Protein AF-A0A7Z9W7R3-F1 (afdb_monomer)

Nearest PDB structures (foldseek):
  3qfo-assembly1_B  TM=7.440E-01  e=3.006E-06  Streptococcus pneumoniae R6
  3rqz-assembly1_A  TM=7.596E-01  e=6.969E-06  Sphaerobacter thermophilus DSM 20745
  3rqz-assembly3_C  TM=7.367E-01  e=5.380E-06  Sphaerobacter thermophilus DSM 20745
  1g5b-assembly2_B  TM=7.002E-01  e=1.723E-05  Lambdavirus lambda
  5lhe-assembly1_A  TM=3.863E-01  e=4.254E+00  Thermococcus kodakarensis KOD1

Secondary structure (DSSP, 8-state):
------------SS---PEEEE---TT-HHHHHHHHHHHHT-S---EEEE-S--SSSSS-HHHHHHHHTT--S-EEE--HHHHHHHTTGGGSSS--BTTB-TT-HHHHHHHHHHHHHHHHHHHHHHHHHHHHEES-EEEEETTEEEEE-SS--

Mean predicted aligned error: 6.05 Å

Radius of gyration: 17.4 Å; Cα contacts (8 Å, |Δi|>4): 216; chains: 1; bounding box: 39×38×50 Å

Sequence (153 aa):
MLYSTKSLGRFRGMASKTFAIVSDVHGNLEALQTALSVISAREDIDEVLYLGDYFSLGPAPKEVLDILTPMNDIVFVRGNHERYIIEKLWTQENPTLEGMSPDDPIVKGIVEHQKWAAEQIGETGVDFINNRTHISHREVFDSTLIEFTHAWY

pLDDT: mean 90.53, std 15.91, range [36.66, 98.81]

Solvent-accessible surface area (backbone atoms only — not comparable to full-atom values): 9060 Å² total; per-residue (Å²): 140,86,87,81,86,75,81,91,80,76,95,69,80,90,80,84,86,36,74,44,79,46,60,65,44,23,7,38,51,69,60,49,55,50,51,51,52,60,55,70,74,49,89,72,64,75,44,43,37,36,38,17,25,52,34,40,95,35,91,29,22,40,62,39,48,67,62,54,68,80,54,79,88,55,48,36,25,43,18,69,60,52,48,40,48,76,68,41,44,69,75,48,96,72,51,65,57,97,87,44,55,53,84,37,70,65,50,47,50,49,38,53,42,40,50,53,31,44,63,59,32,38,69,66,40,53,50,42,53,69,74,60,38,32,74,57,49,78,49,77,55,96,91,44,79,47,75,50,58,52,67,93,127

Structure (mmCIF, N/CA/C/O backbone):
data_AF-A0A7Z9W7R3-F1
#
_entry.id   AF-A0A7Z9W7R3-F1
#
loop_
_atom_site.group_PDB
_atom_site.id
_atom_site.type_symbol
_atom_site.label_atom_id
_atom_site.label_alt_id
_atom_site.label_comp_id
_atom_site.label_asym_id
_atom_site.label_entity_id
_atom_site.label_seq_id
_atom_site.pdbx_PDB_ins_code
_atom_site.Cartn_x
_atom_site.Cartn_y
_atom_site.Cartn_z
_atom_site.occupancy
_atom_site.B_iso_or_equiv
_atom_site.auth_seq_id
_atom_site.auth_comp_id
_atom_site.auth_asym_id
_atom_site.auth_atom_id
_atom_site.pdbx_PDB_model_num
ATOM 1 N N . MET A 1 1 ? -14.144 20.872 1.946 1.00 42.72 1 MET A N 1
ATOM 2 C CA . MET A 1 1 ? -14.977 20.970 3.166 1.00 42.72 1 MET A CA 1
ATOM 3 C C . MET A 1 1 ? -15.457 19.547 3.416 1.00 42.72 1 MET A C 1
ATOM 5 O O . MET A 1 1 ? -16.249 19.068 2.629 1.00 42.72 1 MET A O 1
ATOM 9 N N . LEU A 1 2 ? -14.814 18.743 4.258 1.00 39.09 2 LEU A N 1
ATOM 10 C CA . LEU A 1 2 ? -15.019 18.690 5.705 1.00 39.09 2 LEU A CA 1
ATOM 11 C C . LEU A 1 2 ? -13.933 17.778 6.316 1.00 39.09 2 LEU A C 1
ATOM 13 O O . LEU A 1 2 ? -13.949 16.582 6.068 1.00 39.09 2 LEU A O 1
ATOM 17 N N . TYR A 1 3 ? -13.048 18.321 7.149 1.00 36.66 3 TYR A N 1
ATOM 18 C CA . TYR A 1 3 ? -12.414 17.564 8.232 1.00 36.66 3 TYR A CA 1
ATOM 19 C C . TYR A 1 3 ? -12.577 18.429 9.479 1.00 36.66 3 TYR A C 1
ATOM 21 O O . TYR A 1 3 ? -11.848 19.395 9.692 1.00 36.66 3 TYR A O 1
ATOM 29 N N . SER A 1 4 ? -13.652 18.171 10.224 1.00 37.41 4 SER A N 1
ATOM 30 C CA . SER A 1 4 ? -13.900 18.793 11.521 1.00 37.41 4 SER A CA 1
ATOM 31 C C . SER A 1 4 ? -13.322 17.864 12.576 1.00 37.41 4 SER A C 1
ATOM 33 O O . SER A 1 4 ? -13.848 16.779 12.810 1.00 37.41 4 SER A O 1
ATOM 35 N N . THR A 1 5 ? -12.225 18.292 13.191 1.00 45.66 5 THR A N 1
ATOM 36 C CA . THR A 1 5 ? -11.646 17.655 14.369 1.00 45.66 5 THR A CA 1
ATOM 37 C C . THR A 1 5 ? -12.611 17.839 15.539 1.00 45.66 5 THR A C 1
ATOM 39 O O . THR A 1 5 ? -12.743 18.927 16.103 1.00 45.66 5 THR A O 1
ATOM 42 N N . LYS A 1 6 ? -13.347 16.782 15.898 1.00 41.41 6 LYS A N 1
ATOM 43 C CA . LYS A 1 6 ? -14.108 16.763 17.149 1.00 41.41 6 LYS A CA 1
ATOM 44 C C . LYS A 1 6 ? -13.207 16.265 18.275 1.00 41.41 6 LYS A C 1
ATOM 46 O O . LYS A 1 6 ? -12.687 15.159 18.240 1.00 41.41 6 LYS A O 1
ATOM 51 N N . SER A 1 7 ? -13.051 17.142 19.262 1.00 39.78 7 SER A N 1
ATOM 52 C CA . SER A 1 7 ? -12.478 16.912 20.588 1.00 39.78 7 SER A CA 1
ATOM 53 C C . SER A 1 7 ? -12.877 15.544 21.164 1.00 39.78 7 SER A C 1
ATOM 55 O O . SER A 1 7 ? -14.065 15.256 21.328 1.00 39.78 7 SER A O 1
ATOM 57 N N . LEU A 1 8 ? -11.872 14.729 21.513 1.00 43.75 8 LEU A N 1
ATOM 58 C CA . LEU A 1 8 ? -12.057 13.513 22.301 1.00 43.75 8 LEU A CA 1
ATOM 59 C C . LEU A 1 8 ? -12.474 13.892 23.723 1.00 43.75 8 LEU A C 1
ATOM 61 O O . LEU A 1 8 ? -11.679 14.387 24.521 1.00 43.75 8 LEU A O 1
ATOM 65 N N . GLY A 1 9 ? -13.733 13.625 24.041 1.00 42.44 9 GLY A N 1
ATOM 66 C CA . GLY A 1 9 ? -14.250 13.699 25.394 1.00 42.44 9 GLY A CA 1
ATOM 67 C C . GLY A 1 9 ? -15.326 12.652 25.618 1.00 42.44 9 GLY A C 1
ATOM 68 O O . GLY A 1 9 ? -16.498 12.935 25.394 1.00 42.44 9 GLY A O 1
ATOM 69 N N . ARG A 1 10 ? -14.938 11.468 26.114 1.00 46.06 10 ARG A N 1
ATOM 70 C CA . ARG A 1 10 ? -15.675 10.725 27.155 1.00 46.06 10 ARG A CA 1
ATOM 71 C C . ARG A 1 10 ? -14.940 9.448 27.568 1.00 46.06 10 ARG A C 1
ATOM 73 O O . ARG A 1 10 ? -14.759 8.541 26.769 1.00 46.06 10 ARG A O 1
ATOM 80 N N . PHE A 1 11 ? -14.612 9.366 28.858 1.00 48.69 11 PHE A N 1
ATOM 81 C CA . PHE A 1 11 ? -14.308 8.113 29.548 1.00 48.69 11 PHE A CA 1
ATOM 82 C C . PHE A 1 11 ? -15.485 7.141 29.377 1.00 48.69 11 PHE A C 1
ATOM 84 O O . PHE A 1 11 ? -16.593 7.417 29.846 1.00 48.69 11 PHE A O 1
ATOM 91 N N . ARG A 1 12 ? -15.241 6.004 28.721 1.00 53.38 12 ARG A N 1
ATOM 92 C CA . ARG A 1 12 ? -16.149 4.854 28.677 1.00 53.38 12 ARG A CA 1
ATOM 93 C C . ARG A 1 12 ? -15.481 3.714 29.448 1.00 53.38 12 ARG A C 1
ATOM 95 O O . ARG A 1 12 ? -14.320 3.408 29.207 1.00 53.38 12 ARG A O 1
ATOM 102 N N . GLY A 1 13 ? -16.196 3.161 30.427 1.00 47.38 13 GLY A N 1
ATOM 103 C CA . GLY A 1 13 ? -15.744 2.019 31.225 1.00 47.38 13 GLY A CA 1
ATOM 104 C C . GLY A 1 13 ? -15.389 0.816 30.346 1.00 47.38 13 GLY A C 1
ATOM 105 O O . GLY A 1 13 ? -15.945 0.658 29.263 1.00 47.38 13 GLY A O 1
ATOM 106 N N . MET A 1 14 ? -14.434 0.024 30.830 1.00 55.09 14 MET A N 1
ATOM 107 C CA . MET A 1 14 ? -13.700 -1.034 30.132 1.00 55.09 14 MET A CA 1
ATOM 108 C C . MET A 1 14 ? -14.490 -1.867 29.110 1.00 55.09 14 MET A C 1
ATOM 110 O O . MET A 1 14 ? -15.515 -2.447 29.459 1.00 55.09 14 MET A O 1
ATOM 114 N N . ALA A 1 15 ? -13.981 -2.137 27.912 1.00 70.88 15 ALA A N 1
ATOM 115 C CA . ALA A 1 15 ? -13.144 -1.376 26.977 1.00 70.88 15 ALA A CA 1
ATOM 116 C C . ALA A 1 15 ? -13.098 -2.289 25.742 1.00 70.88 15 ALA A C 1
ATOM 118 O O . ALA A 1 15 ? -12.621 -3.415 25.819 1.00 70.88 15 ALA A O 1
ATOM 119 N N . SER A 1 16 ? -13.676 -1.872 24.628 1.00 84.75 16 SER A N 1
ATOM 120 C CA . SER A 1 16 ? -13.469 -2.530 23.340 1.00 84.75 16 SER A CA 1
ATOM 121 C C . SER A 1 16 ? -12.793 -1.507 22.458 1.00 84.75 16 SER A C 1
ATOM 123 O O . SER A 1 16 ? -13.224 -0.355 22.469 1.00 84.75 16 SER A O 1
ATOM 125 N N . LYS A 1 17 ? -11.766 -1.921 21.722 1.00 90.75 17 LYS A N 1
ATOM 126 C CA . LYS A 1 17 ? -11.166 -1.089 20.689 1.00 90.75 17 LYS A CA 1
ATOM 127 C C . LYS A 1 17 ? -11.591 -1.611 19.324 1.00 90.75 17 LYS A C 1
ATOM 129 O O . LYS A 1 17 ? -11.401 -2.791 19.029 1.00 90.75 17 LYS A O 1
ATOM 134 N N . THR A 1 18 ? -12.187 -0.750 18.514 1.00 95.31 18 THR A N 1
ATOM 135 C CA . THR A 1 18 ? -12.595 -1.069 17.148 1.00 95.31 18 THR A CA 1
ATOM 136 C C . T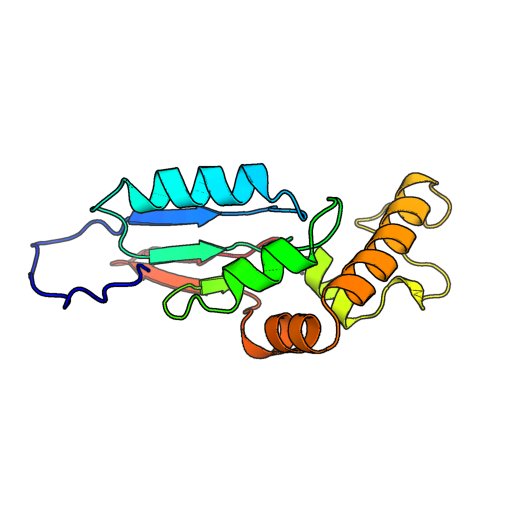HR A 1 18 ? -11.597 -0.469 16.175 1.00 95.31 18 THR A C 1
ATOM 138 O O . THR A 1 18 ? -11.425 0.749 16.109 1.00 95.31 18 THR A O 1
ATOM 141 N N . PHE A 1 19 ? -10.995 -1.332 15.366 1.00 96.19 19 PHE A N 1
ATOM 142 C CA . PHE A 1 19 ? -10.122 -0.937 14.271 1.00 96.19 19 PHE A CA 1
ATOM 143 C C . PHE A 1 19 ? -10.886 -0.995 12.949 1.00 96.19 19 PHE A C 1
ATOM 145 O O . PHE A 1 19 ? -11.578 -1.979 12.671 1.00 96.19 19 PHE A O 1
ATOM 152 N N . ALA A 1 20 ? -10.734 0.024 12.111 1.00 97.81 20 ALA A N 1
ATOM 153 C CA . ALA A 1 20 ? -11.066 -0.078 10.698 1.00 97.81 20 ALA A CA 1
ATOM 154 C C . ALA A 1 20 ? -9.793 -0.357 9.910 1.00 97.81 20 ALA A C 1
ATOM 156 O O . ALA A 1 20 ? -8.828 0.394 9.995 1.00 97.81 20 ALA A O 1
ATOM 157 N N . ILE A 1 21 ? -9.796 -1.445 9.151 1.00 97.88 21 ILE A N 1
ATOM 158 C CA . ILE A 1 21 ? -8.627 -1.915 8.419 1.00 97.88 21 ILE A CA 1
ATOM 159 C C . ILE A 1 21 ? -8.956 -1.868 6.932 1.00 97.88 21 ILE A C 1
ATOM 161 O O . ILE A 1 21 ? -9.916 -2.499 6.489 1.00 97.88 21 ILE A O 1
ATOM 165 N N . VAL A 1 22 ? -8.163 -1.116 6.178 1.00 98.12 22 VAL A N 1
ATOM 166 C CA 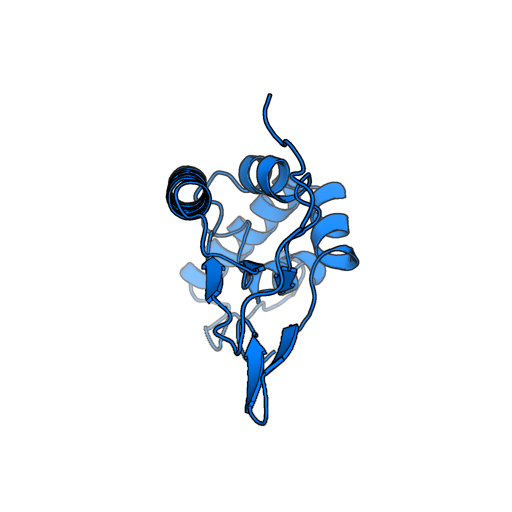. VAL A 1 22 ? -8.207 -1.044 4.716 1.00 98.12 22 VAL A CA 1
ATOM 167 C C . VAL A 1 22 ? -6.904 -1.636 4.191 1.00 98.12 22 VAL A C 1
ATOM 169 O O . VAL A 1 22 ? -5.838 -1.266 4.661 1.00 98.12 22 VAL A O 1
ATOM 172 N N . SER A 1 23 ? -6.961 -2.562 3.243 1.00 97.12 23 SER A N 1
ATOM 173 C CA . SER A 1 23 ? -5.776 -3.219 2.676 1.00 97.12 23 SER A CA 1
ATOM 174 C C . SER A 1 23 ? -5.942 -3.369 1.170 1.00 97.12 23 SER A C 1
ATOM 176 O O . SER A 1 23 ? -7.082 -3.364 0.695 1.00 97.12 23 SER A O 1
ATOM 178 N N . ASP A 1 24 ? -4.826 -3.489 0.449 1.00 97.75 24 ASP A N 1
ATOM 179 C CA . ASP A 1 24 ? -4.792 -3.871 -0.969 1.00 97.75 24 ASP A CA 1
ATOM 180 C C . ASP A 1 24 ? -5.647 -2.940 -1.845 1.00 97.75 24 ASP A C 1
ATOM 182 O O . ASP A 1 24 ? -6.442 -3.366 -2.689 1.00 97.75 24 ASP A O 1
ATOM 186 N N . VAL A 1 25 ? -5.508 -1.628 -1.614 1.00 98.44 25 VAL A N 1
ATOM 187 C CA . VAL A 1 25 ? -6.238 -0.595 -2.367 1.00 98.44 25 VAL A CA 1
ATOM 188 C C . VAL A 1 25 ? -5.893 -0.673 -3.851 1.00 98.44 25 VAL A C 1
ATOM 190 O O . VAL A 1 25 ? -6.770 -0.470 -4.688 1.00 98.44 25 VAL A O 1
ATOM 193 N N . HIS A 1 26 ? -4.633 -0.955 -4.179 1.00 98.44 26 HIS A N 1
ATOM 194 C CA . HIS A 1 26 ? -4.147 -1.186 -5.533 1.00 98.44 26 HIS A CA 1
ATOM 195 C C . HIS A 1 26 ? -4.640 -0.163 -6.563 1.00 98.44 26 HIS A C 1
ATOM 197 O O . HIS A 1 26 ? -5.201 -0.524 -7.592 1.00 98.44 26 HIS A O 1
ATOM 203 N N . GLY A 1 27 ? -4.522 1.136 -6.281 1.00 98.31 27 GLY A N 1
ATOM 204 C CA . GLY A 1 27 ? -4.940 2.187 -7.212 1.00 98.31 27 GLY A CA 1
ATOM 205 C C . GLY A 1 27 ? -6.440 2.173 -7.550 1.00 98.31 27 GLY A C 1
ATOM 206 O O . GLY A 1 27 ? -6.848 2.805 -8.525 1.00 98.31 27 GLY A O 1
ATOM 207 N N . ASN A 1 28 ? -7.272 1.445 -6.796 1.00 98.56 28 ASN A N 1
ATOM 208 C CA . ASN A 1 28 ? -8.710 1.348 -7.014 1.00 98.56 28 ASN A CA 1
ATOM 209 C C . ASN A 1 28 ? -9.438 2.476 -6.273 1.00 98.56 28 ASN A C 1
ATOM 211 O O . ASN A 1 28 ? -9.897 2.329 -5.137 1.00 98.56 28 ASN A O 1
ATOM 215 N N . LEU A 1 29 ? -9.535 3.624 -6.944 1.00 98.44 29 LEU A N 1
ATOM 216 C CA . LEU A 1 29 ? -10.124 4.841 -6.391 1.00 98.44 29 LEU A CA 1
ATOM 217 C C . LEU A 1 29 ? -11.574 4.652 -5.916 1.00 98.44 29 LEU A C 1
ATOM 219 O O . LEU A 1 29 ? -11.922 5.093 -4.823 1.00 98.44 29 LEU A O 1
ATOM 223 N N . GLU A 1 30 ? -12.407 3.974 -6.706 1.00 98.38 30 GLU A N 1
ATOM 224 C CA . GLU A 1 30 ? -13.826 3.757 -6.387 1.00 98.38 30 GLU A CA 1
ATOM 225 C C . GLU A 1 30 ? -13.996 2.879 -5.138 1.00 98.38 30 GLU A C 1
ATOM 227 O O . GLU A 1 30 ? -14.813 3.171 -4.256 1.00 98.38 30 GLU A O 1
ATOM 232 N N . ALA A 1 31 ? -13.183 1.822 -5.018 1.00 98.19 31 ALA A N 1
ATOM 233 C CA . ALA A 1 31 ? -13.177 0.976 -3.829 1.00 98.19 31 ALA A CA 1
ATOM 234 C C . ALA A 1 31 ? -12.714 1.755 -2.589 1.00 98.19 31 ALA A C 1
ATOM 236 O O . ALA A 1 31 ? -13.359 1.667 -1.542 1.00 98.19 31 ALA A O 1
ATOM 237 N N . LEU A 1 32 ? -11.661 2.573 -2.714 1.00 98.50 32 LEU A N 1
ATOM 238 C CA . LEU A 1 32 ? -11.172 3.422 -1.626 1.00 98.50 32 LEU A CA 1
ATOM 239 C C . LEU A 1 32 ? -12.241 4.416 -1.150 1.00 98.50 32 LEU A C 1
ATOM 241 O O . LEU A 1 32 ? -12.498 4.524 0.048 1.00 98.50 32 LEU A O 1
ATOM 245 N N . GLN A 1 33 ? -12.904 5.117 -2.070 1.00 98.38 33 GLN A N 1
ATOM 246 C CA . GLN A 1 33 ? -13.969 6.070 -1.737 1.00 98.38 33 GLN A CA 1
ATOM 247 C C . GLN A 1 33 ? -15.164 5.390 -1.057 1.00 98.38 33 GLN A C 1
ATOM 249 O O . GLN A 1 33 ? -15.743 5.929 -0.105 1.00 98.38 33 GLN A O 1
ATOM 254 N N . THR A 1 34 ? -15.508 4.181 -1.502 1.00 98.38 34 THR A N 1
ATOM 255 C CA . THR A 1 34 ? -16.562 3.373 -0.880 1.00 98.38 34 THR A CA 1
ATOM 256 C C . THR A 1 34 ? -16.169 2.958 0.539 1.00 98.38 34 THR A C 1
ATOM 258 O O . THR A 1 34 ? -16.958 3.142 1.468 1.00 98.38 34 THR A O 1
ATOM 261 N N . ALA A 1 35 ? -14.941 2.470 0.741 1.00 97.94 35 ALA A N 1
ATOM 262 C CA . ALA A 1 35 ? -14.428 2.103 2.061 1.00 97.94 35 ALA A CA 1
ATOM 263 C C . ALA A 1 35 ? -14.416 3.303 3.022 1.00 97.94 35 ALA A C 1
ATOM 265 O O . ALA A 1 35 ? -14.905 3.201 4.147 1.00 97.94 35 ALA A O 1
ATOM 266 N N . LEU A 1 36 ? -13.951 4.467 2.559 1.00 97.12 36 LEU A N 1
ATOM 267 C CA . LEU A 1 36 ? -13.978 5.714 3.326 1.00 97.12 36 LEU A CA 1
ATOM 268 C C . LEU A 1 36 ? -15.398 6.120 3.724 1.00 97.12 36 LEU A C 1
ATOM 270 O O . LEU A 1 36 ? -15.619 6.548 4.855 1.00 97.12 36 LEU A O 1
ATOM 274 N N . SER A 1 37 ? -16.369 5.944 2.827 1.00 97.69 37 SER A N 1
ATOM 275 C CA . SER A 1 37 ? -17.776 6.226 3.122 1.00 97.69 37 SER A CA 1
ATOM 276 C C . SER A 1 37 ? -18.304 5.314 4.232 1.00 97.69 37 SER A C 1
ATOM 278 O O . SER A 1 37 ? -18.907 5.806 5.186 1.00 97.69 37 SER A O 1
ATOM 280 N N . VAL A 1 38 ? -18.009 4.010 4.166 1.00 98.00 38 VAL A N 1
ATOM 281 C CA . VAL A 1 38 ? -18.376 3.032 5.208 1.00 98.00 38 VAL A CA 1
ATOM 282 C C . VAL A 1 38 ? -17.737 3.379 6.554 1.00 98.00 38 VAL A C 1
ATOM 284 O O . VAL A 1 38 ? -18.421 3.349 7.575 1.00 98.00 38 VAL A O 1
ATOM 287 N N . ILE A 1 39 ? -16.452 3.743 6.561 1.00 97.06 39 ILE A N 1
ATOM 288 C CA . ILE A 1 39 ? -15.722 4.158 7.768 1.00 97.06 39 ILE A CA 1
ATOM 289 C C . ILE A 1 39 ? -16.347 5.428 8.356 1.00 97.06 39 ILE A C 1
ATOM 291 O O . ILE A 1 39 ? -16.662 5.469 9.539 1.00 97.06 39 ILE A O 1
ATOM 295 N N . SER A 1 40 ? -16.602 6.443 7.527 1.00 95.62 40 SER A N 1
ATOM 296 C CA . SER A 1 40 ? -17.156 7.729 7.974 1.00 95.62 40 SER A CA 1
ATOM 297 C C . SER A 1 40 ? -18.583 7.643 8.527 1.00 95.62 40 SER A C 1
ATOM 299 O O . SER A 1 40 ? -19.001 8.510 9.291 1.00 95.62 40 SER A O 1
ATOM 301 N N . ALA A 1 41 ? -19.332 6.601 8.154 1.00 97.69 41 ALA A N 1
ATOM 302 C CA . ALA A 1 41 ? -20.686 6.356 8.638 1.00 97.69 41 ALA A CA 1
ATOM 303 C C . ALA A 1 41 ? -20.723 5.716 10.040 1.00 97.69 41 ALA A C 1
ATOM 305 O O . ALA A 1 41 ? -21.807 5.531 10.598 1.00 97.69 41 ALA A O 1
ATOM 306 N N . ARG A 1 42 ? -19.564 5.357 10.606 1.00 96.62 42 ARG A N 1
ATOM 307 C CA . ARG A 1 42 ? -19.436 4.732 11.924 1.00 96.62 42 ARG A CA 1
ATOM 308 C C . ARG A 1 42 ? -18.876 5.712 12.948 1.00 96.62 42 ARG A C 1
ATOM 310 O O . ARG A 1 42 ? -17.907 6.415 12.692 1.00 96.62 42 ARG A O 1
ATOM 317 N N . GLU A 1 43 ? -19.471 5.712 14.136 1.00 94.75 43 GLU A N 1
ATOM 318 C CA . GLU A 1 43 ? -19.028 6.532 15.277 1.00 94.75 43 GLU A CA 1
ATOM 319 C C . GLU A 1 43 ? -18.218 5.730 16.309 1.00 94.75 43 GLU A C 1
ATOM 321 O O . GLU A 1 43 ? -17.744 6.289 17.294 1.00 94.75 43 GLU A O 1
ATOM 326 N N . ASP A 1 44 ? -18.094 4.416 16.118 1.00 95.25 44 ASP A N 1
ATOM 327 C CA . ASP A 1 44 ? -17.494 3.476 17.066 1.00 95.25 44 ASP A CA 1
ATOM 328 C C . ASP A 1 44 ? -16.101 2.991 16.649 1.00 95.25 44 ASP A C 1
ATOM 330 O O . ASP A 1 44 ? -15.626 2.010 17.211 1.00 95.25 44 ASP A O 1
ATOM 334 N N . ILE A 1 45 ? -15.478 3.639 15.659 1.00 95.94 45 ILE A N 1
ATOM 335 C CA . ILE A 1 45 ? -14.110 3.353 15.210 1.00 95.94 45 ILE A CA 1
ATOM 336 C C . ILE A 1 45 ? -13.140 4.189 16.040 1.00 95.94 45 ILE A C 1
ATOM 338 O O . ILE A 1 45 ? -13.202 5.417 16.021 1.00 95.94 45 ILE A O 1
ATOM 342 N N . ASP A 1 46 ? -12.225 3.514 16.730 1.00 94.44 46 ASP A N 1
ATOM 343 C CA . ASP A 1 46 ? -11.205 4.159 17.556 1.00 94.44 46 ASP A CA 1
ATOM 344 C C . ASP A 1 46 ? -9.929 4.459 16.759 1.00 94.44 46 ASP A C 1
ATOM 346 O O . ASP A 1 46 ? -9.228 5.423 17.056 1.00 94.44 46 ASP A O 1
ATOM 350 N N . GLU A 1 47 ? -9.616 3.638 15.751 1.00 95.44 47 GLU A N 1
ATOM 351 C CA . GLU A 1 47 ? -8.406 3.774 14.939 1.00 95.44 47 GLU A CA 1
ATOM 352 C C . GLU A 1 47 ? -8.599 3.192 13.537 1.00 95.44 47 GLU A C 1
ATOM 354 O O . GLU A 1 47 ? -9.278 2.179 13.347 1.00 95.44 47 GLU A O 1
ATOM 359 N N . VAL A 1 48 ? -7.987 3.833 12.543 1.00 97.31 48 VAL A N 1
ATOM 360 C CA . VAL A 1 48 ? -8.021 3.400 11.146 1.00 97.31 48 VAL A CA 1
ATOM 361 C C . VAL A 1 48 ? -6.604 3.065 10.695 1.00 97.31 48 VAL A C 1
ATOM 363 O O . VAL A 1 48 ? -5.683 3.868 10.868 1.00 97.31 48 VAL A O 1
ATOM 366 N N . LEU A 1 49 ? -6.452 1.895 10.081 1.00 97.62 49 LEU A N 1
ATOM 367 C CA . LEU A 1 49 ? -5.201 1.402 9.530 1.00 97.62 49 LEU A CA 1
ATOM 368 C C . LEU A 1 49 ? -5.337 1.129 8.040 1.00 97.62 49 LEU A C 1
ATOM 370 O O . LEU A 1 49 ? -6.319 0.542 7.586 1.00 97.62 49 LEU A O 1
ATOM 374 N N . TYR A 1 50 ? -4.294 1.487 7.310 1.00 98.00 50 TYR A N 1
ATOM 375 C CA . TYR A 1 50 ? -4.067 1.093 5.932 1.00 98.00 50 TYR A CA 1
ATOM 376 C C . TYR A 1 50 ? -2.925 0.073 5.912 1.00 98.00 50 TYR A C 1
ATOM 378 O O . TYR A 1 50 ? -1.834 0.381 6.384 1.00 98.00 50 TYR A O 1
ATOM 386 N N . LEU A 1 51 ? -3.168 -1.147 5.432 1.00 97.44 51 LEU A N 1
ATOM 387 C CA . LEU A 1 51 ? -2.240 -2.283 5.527 1.00 97.44 51 LEU A CA 1
ATOM 388 C C . LEU A 1 51 ? -1.428 -2.543 4.261 1.00 97.44 51 LEU A C 1
ATOM 390 O O . LEU A 1 51 ? -1.117 -3.687 3.958 1.00 97.44 51 LEU A O 1
ATOM 394 N N . GLY A 1 52 ? -1.026 -1.487 3.565 1.00 97.31 52 GLY A N 1
ATOM 395 C CA . GLY A 1 52 ? -0.152 -1.591 2.400 1.00 97.31 52 GLY A CA 1
ATOM 396 C C . GLY A 1 52 ? -0.884 -1.788 1.080 1.00 97.31 52 GLY A C 1
ATOM 397 O O . GLY A 1 52 ? -2.115 -1.874 1.024 1.00 97.31 52 GLY A O 1
ATOM 398 N N . ASP A 1 53 ? -0.077 -1.829 0.025 1.00 98.00 53 ASP A N 1
ATOM 399 C CA . ASP A 1 53 ? -0.461 -2.065 -1.360 1.00 98.00 53 ASP A CA 1
ATOM 400 C C . ASP A 1 53 ? -1.455 -1.024 -1.874 1.00 98.00 53 ASP A C 1
ATOM 402 O O . ASP A 1 53 ? -2.601 -1.290 -2.238 1.00 98.00 53 ASP A O 1
ATOM 406 N N . TYR A 1 54 ? -0.999 0.227 -1.885 1.00 98.19 54 TYR A N 1
ATOM 407 C CA . TYR A 1 54 ? -1.852 1.386 -2.124 1.00 98.19 54 TYR A CA 1
ATOM 408 C C . TYR A 1 54 ? -1.993 1.741 -3.593 1.00 98.19 54 TYR A C 1
ATOM 410 O O . TYR A 1 54 ? -3.084 2.077 -4.052 1.00 98.19 54 TYR A O 1
ATOM 418 N N . PHE A 1 55 ? -0.876 1.734 -4.319 1.00 98.50 55 PHE A N 1
ATOM 419 C CA . PHE A 1 55 ? -0.756 2.495 -5.565 1.00 98.50 55 PHE A CA 1
ATOM 420 C C . PHE A 1 55 ? -0.801 1.616 -6.815 1.00 98.50 55 PHE A C 1
ATOM 422 O O . PHE A 1 55 ? -1.378 1.996 -7.830 1.00 98.50 55 PHE A O 1
ATOM 429 N N . SER A 1 56 ? -0.184 0.443 -6.759 1.00 97.06 56 SER A N 1
ATOM 430 C CA . SER A 1 56 ? 0.107 -0.364 -7.948 1.00 97.06 56 SER A CA 1
ATOM 431 C C . SER A 1 56 ? -1.022 -1.328 -8.300 1.00 97.06 56 SER A C 1
ATOM 433 O O . SER A 1 56 ? -1.906 -1.555 -7.493 1.00 97.06 56 SER A O 1
ATOM 435 N N . LEU A 1 57 ? -0.968 -1.934 -9.489 1.00 97.12 57 LEU A N 1
ATOM 436 C CA . LEU A 1 57 ? -1.961 -2.864 -10.062 1.00 97.12 57 LEU A CA 1
ATOM 437 C C . LEU A 1 57 ? -3.314 -2.263 -10.476 1.00 97.12 57 LEU A C 1
ATOM 439 O O . LEU A 1 57 ? -4.049 -2.921 -11.213 1.00 97.12 57 LEU A O 1
ATOM 443 N N . GLY A 1 58 ? -3.626 -1.028 -10.087 1.00 97.38 58 GLY A N 1
ATOM 444 C CA . GLY A 1 58 ? -4.798 -0.310 -10.586 1.00 97.38 58 GLY A CA 1
ATOM 445 C C . GLY A 1 58 ? -4.490 1.071 -11.156 1.00 97.38 58 GLY A C 1
ATOM 446 O O . GLY A 1 58 ? -3.356 1.549 -11.116 1.00 97.38 58 GLY A O 1
ATOM 447 N N . PRO A 1 59 ? -5.516 1.717 -11.732 1.00 98.12 59 PRO A N 1
ATOM 448 C CA . PRO A 1 59 ? -5.329 2.802 -12.688 1.00 98.12 59 PRO A CA 1
ATOM 449 C C . PRO A 1 59 ? -5.197 4.197 -12.067 1.00 98.12 59 PRO A C 1
ATOM 451 O O . PRO A 1 59 ? -4.922 5.135 -12.809 1.00 98.12 59 PRO A O 1
ATOM 454 N N . ALA A 1 60 ? -5.419 4.368 -10.758 1.00 98.69 60 ALA A N 1
ATOM 455 C CA . ALA A 1 60 ? -5.487 5.690 -10.121 1.00 98.69 60 ALA A CA 1
ATOM 456 C C . ALA A 1 60 ? -4.494 5.883 -8.946 1.00 98.69 60 ALA A C 1
ATOM 458 O O . ALA A 1 60 ? -4.893 6.314 -7.860 1.00 98.69 60 ALA A O 1
ATOM 459 N N . PRO A 1 61 ? -3.194 5.557 -9.108 1.00 98.69 61 PRO A N 1
ATOM 460 C CA . PRO A 1 61 ? -2.196 5.692 -8.041 1.00 98.69 61 PRO A CA 1
ATOM 461 C C . PRO A 1 61 ? -2.073 7.126 -7.507 1.00 98.69 61 PRO A C 1
ATOM 463 O O . PRO A 1 61 ? -1.940 7.331 -6.300 1.00 98.69 61 PRO A O 1
ATOM 466 N N . LYS A 1 62 ? -2.129 8.126 -8.395 1.00 98.75 62 LYS A N 1
ATOM 467 C CA . LYS A 1 62 ? -1.992 9.538 -8.026 1.00 98.75 62 LYS A CA 1
ATOM 468 C C . LYS A 1 62 ? -3.189 10.015 -7.208 1.00 98.75 62 LYS A C 1
ATOM 470 O O . LYS A 1 62 ? -3.013 10.667 -6.187 1.00 98.75 62 LYS A O 1
ATOM 475 N N . GLU A 1 63 ? -4.400 9.677 -7.627 1.00 98.81 63 GLU A N 1
ATOM 476 C CA . GLU A 1 63 ? -5.629 10.050 -6.931 1.00 98.81 63 GLU A CA 1
ATOM 477 C C . GLU A 1 63 ? -5.720 9.368 -5.563 1.00 98.81 63 GLU A C 1
ATOM 479 O O . GLU A 1 63 ? -6.154 9.989 -4.593 1.00 98.81 63 GLU A O 1
ATOM 484 N N . VAL A 1 64 ? -5.259 8.115 -5.460 1.00 98.75 64 VAL A N 1
ATOM 485 C CA . VAL A 1 64 ? -5.106 7.438 -4.167 1.00 98.75 64 VAL A CA 1
ATOM 486 C C . VAL A 1 64 ? -4.123 8.205 -3.280 1.00 98.75 64 VAL A C 1
ATOM 488 O O . VAL A 1 64 ? -4.467 8.521 -2.142 1.00 98.75 64 VAL A O 1
ATOM 491 N N . LEU A 1 65 ? -2.944 8.589 -3.783 1.00 98.69 65 LEU A N 1
ATOM 492 C CA . LEU A 1 65 ? -1.995 9.406 -3.017 1.00 98.69 65 LEU A CA 1
ATOM 493 C C . LEU A 1 65 ? -2.610 10.738 -2.557 1.00 98.69 65 LEU A C 1
ATOM 495 O O . LEU A 1 65 ? -2.457 11.105 -1.389 1.00 98.69 65 LEU A O 1
ATOM 499 N N . ASP A 1 66 ? -3.310 11.440 -3.451 1.00 98.62 66 ASP A N 1
ATOM 500 C CA . ASP A 1 66 ? -3.950 12.733 -3.177 1.00 98.62 66 ASP A CA 1
ATOM 501 C C . ASP A 1 66 ? -4.994 12.615 -2.044 1.00 98.62 66 ASP A C 1
ATOM 503 O O . ASP A 1 66 ? -5.161 13.544 -1.250 1.00 98.62 66 ASP A O 1
ATOM 507 N N . ILE A 1 67 ? -5.659 11.458 -1.922 1.00 98.38 67 ILE A N 1
ATOM 508 C CA . ILE A 1 67 ? -6.593 11.150 -0.831 1.00 98.38 67 ILE A CA 1
ATOM 509 C C . ILE A 1 67 ? -5.862 10.823 0.475 1.00 98.38 67 ILE A C 1
ATOM 511 O O . ILE A 1 67 ? -6.235 11.354 1.521 1.00 98.38 67 ILE A O 1
ATOM 515 N N . LEU A 1 68 ? -4.849 9.952 0.446 1.00 97.88 68 LEU A N 1
ATOM 516 C CA . LEU A 1 68 ? -4.200 9.449 1.666 1.00 97.88 68 LEU A CA 1
ATOM 517 C C . LEU A 1 68 ? -3.283 10.492 2.325 1.00 97.88 68 LEU A C 1
ATOM 519 O O . LEU A 1 68 ? -3.237 10.596 3.550 1.00 97.88 68 LEU A O 1
ATOM 523 N N . THR A 1 69 ? -2.584 11.303 1.528 1.00 97.12 69 THR A N 1
ATOM 524 C CA . THR A 1 69 ? -1.602 12.302 1.993 1.00 97.12 69 THR A CA 1
ATOM 525 C C . THR A 1 69 ? -2.121 13.263 3.079 1.00 97.12 69 THR A C 1
ATOM 527 O O . THR A 1 69 ? -1.424 13.436 4.087 1.00 97.12 69 THR A O 1
ATOM 530 N N . PRO A 1 70 ? -3.303 13.902 2.939 1.00 96.94 70 PRO A N 1
ATOM 531 C CA . PRO A 1 70 ? -3.812 14.843 3.941 1.00 96.94 70 PRO A CA 1
ATOM 532 C C . PRO A 1 70 ? -4.325 14.186 5.234 1.00 96.94 70 PRO A C 1
ATOM 534 O O . PRO A 1 70 ? -4.670 14.905 6.174 1.00 96.94 70 PRO A O 1
ATOM 537 N N . MET A 1 71 ? -4.411 12.854 5.310 1.00 94.25 71 MET A N 1
ATOM 538 C CA . MET A 1 71 ? -4.912 12.164 6.498 1.00 94.25 71 MET A CA 1
ATOM 539 C C . MET A 1 71 ? -3.810 12.072 7.562 1.00 94.25 71 MET A C 1
ATOM 541 O O . MET A 1 71 ? -2.808 11.397 7.344 1.00 94.25 71 MET A O 1
ATOM 545 N N . ASN A 1 72 ? -3.965 12.745 8.706 1.00 86.50 72 ASN A N 1
ATOM 546 C CA . ASN A 1 72 ? -2.917 12.816 9.741 1.00 86.50 72 ASN A CA 1
ATOM 547 C C . ASN A 1 72 ? -3.110 11.833 10.908 1.00 86.50 72 ASN A C 1
ATOM 549 O O . ASN A 1 72 ? -2.119 11.415 11.497 1.00 86.50 72 ASN A O 1
ATOM 553 N N . ASP A 1 73 ? -4.346 11.419 11.195 1.00 89.12 73 ASP A N 1
ATOM 554 C CA . ASP A 1 73 ? -4.690 10.537 12.325 1.00 89.12 73 ASP A CA 1
ATOM 555 C C . ASP A 1 73 ? -4.922 9.083 11.867 1.00 89.12 73 ASP A C 1
ATOM 557 O O . ASP A 1 73 ? -5.863 8.417 12.294 1.00 89.12 73 ASP A O 1
ATOM 561 N N . ILE A 1 74 ? -4.097 8.616 10.927 1.00 95.88 74 ILE A N 1
ATOM 562 C CA . ILE A 1 74 ? -4.202 7.301 10.285 1.00 95.88 74 ILE A CA 1
ATOM 563 C C . ILE A 1 74 ? -2.859 6.586 10.380 1.00 95.88 74 ILE A C 1
ATOM 565 O O . ILE A 1 74 ? -1.812 7.191 10.131 1.00 95.88 74 ILE A O 1
ATOM 569 N N . VAL A 1 75 ? -2.896 5.288 10.675 1.00 97.56 75 VAL A N 1
ATOM 570 C CA . VAL A 1 75 ? -1.712 4.429 10.612 1.00 97.56 75 VAL A CA 1
ATOM 571 C C . VAL A 1 75 ? -1.583 3.844 9.213 1.00 97.56 75 VAL A C 1
ATOM 573 O O . VAL A 1 75 ? -2.501 3.193 8.717 1.00 97.56 75 VAL A O 1
ATOM 576 N N . PHE A 1 76 ? -0.422 4.028 8.592 1.00 98.19 76 PHE A N 1
ATOM 577 C CA . PHE A 1 76 ? -0.089 3.393 7.321 1.00 98.19 76 PHE A CA 1
ATOM 578 C C . PHE A 1 76 ? 0.999 2.345 7.540 1.00 98.19 76 PHE A C 1
ATOM 580 O O . PHE A 1 76 ? 2.075 2.647 8.055 1.00 98.19 76 PHE A O 1
ATOM 587 N N . VAL A 1 77 ? 0.734 1.112 7.129 1.00 97.94 77 VAL A N 1
ATOM 588 C CA . VAL A 1 77 ? 1.686 -0.000 7.126 1.00 97.94 77 VAL A CA 1
ATOM 589 C C . VAL A 1 77 ? 2.150 -0.251 5.696 1.00 97.94 77 VAL A C 1
ATOM 591 O O . VAL A 1 77 ? 1.393 -0.106 4.748 1.00 97.94 77 VAL A O 1
ATOM 594 N N . ARG A 1 78 ? 3.419 -0.570 5.500 1.00 96.25 78 ARG A N 1
ATOM 595 C CA . ARG A 1 78 ? 4.003 -0.743 4.174 1.00 96.25 78 ARG A CA 1
ATOM 596 C C . ARG A 1 78 ? 3.678 -2.126 3.608 1.00 96.25 78 ARG A C 1
ATOM 598 O O . ARG A 1 78 ? 3.919 -3.121 4.288 1.00 96.25 78 ARG A O 1
ATOM 605 N N . GLY A 1 79 ? 3.198 -2.176 2.366 1.00 96.62 79 GLY A N 1
ATOM 606 C CA . GLY A 1 79 ? 3.049 -3.411 1.599 1.00 96.62 79 GLY A CA 1
ATOM 607 C C . GLY A 1 79 ? 4.292 -3.758 0.781 1.00 96.62 79 GLY A C 1
ATOM 608 O O . GLY A 1 79 ? 5.256 -2.983 0.693 1.00 96.62 79 GLY A O 1
ATOM 609 N N . ASN A 1 80 ? 4.290 -4.935 0.159 1.00 95.88 80 ASN A N 1
ATOM 610 C CA . ASN A 1 80 ? 5.367 -5.324 -0.751 1.00 95.88 80 ASN A CA 1
ATOM 611 C C . ASN A 1 80 ? 5.341 -4.471 -2.030 1.00 95.88 80 ASN A C 1
ATOM 613 O O . ASN A 1 80 ? 6.410 -4.173 -2.567 1.00 95.88 80 ASN A O 1
ATOM 617 N N . HIS A 1 81 ? 4.185 -3.980 -2.487 1.00 96.44 81 HIS A N 1
ATOM 618 C CA . HIS A 1 81 ? 4.151 -3.102 -3.655 1.00 96.44 81 HIS A CA 1
ATOM 619 C C . HIS A 1 81 ? 4.811 -1.741 -3.393 1.00 96.44 81 HIS A C 1
ATOM 621 O O . HIS A 1 81 ? 5.497 -1.227 -4.279 1.00 96.44 81 HIS A O 1
ATOM 627 N N . GLU A 1 82 ? 4.725 -1.205 -2.173 1.00 97.44 82 GLU A N 1
ATOM 628 C CA . GLU A 1 82 ? 5.499 -0.023 -1.778 1.00 97.44 82 GLU A CA 1
ATOM 629 C C . GLU A 1 82 ? 7.005 -0.312 -1.697 1.00 97.44 82 GLU A C 1
ATOM 631 O O . GLU A 1 82 ? 7.813 0.526 -2.109 1.00 97.44 82 GLU A O 1
ATOM 636 N N . ARG A 1 83 ? 7.403 -1.501 -1.214 1.00 95.50 83 ARG A N 1
ATOM 637 C CA . ARG A 1 83 ? 8.808 -1.950 -1.253 1.00 95.50 83 ARG A CA 1
ATOM 638 C C . ARG A 1 83 ? 9.348 -1.917 -2.678 1.00 95.50 83 ARG A C 1
ATOM 640 O O . ARG A 1 83 ? 10.403 -1.335 -2.914 1.00 95.50 83 ARG A O 1
ATOM 647 N N . TYR A 1 84 ? 8.617 -2.510 -3.620 1.00 96.25 84 TYR A N 1
ATOM 648 C CA . TYR A 1 84 ? 9.034 -2.600 -5.018 1.00 96.25 84 TYR A CA 1
ATOM 649 C C . TYR A 1 84 ? 9.214 -1.220 -5.666 1.00 96.25 84 TYR A C 1
ATOM 651 O O . TYR A 1 84 ? 10.103 -1.052 -6.503 1.00 96.25 84 TYR A O 1
ATOM 659 N N . ILE A 1 85 ? 8.420 -0.224 -5.252 1.00 97.62 85 ILE A N 1
ATOM 660 C CA . ILE A 1 85 ? 8.589 1.175 -5.667 1.00 97.62 85 ILE A CA 1
ATOM 661 C C . ILE A 1 85 ? 9.885 1.768 -5.098 1.00 97.62 85 ILE A C 1
ATOM 663 O O . ILE A 1 85 ? 10.672 2.335 -5.858 1.00 97.62 85 ILE A O 1
ATOM 667 N N . ILE A 1 86 ? 10.138 1.622 -3.790 1.00 96.81 86 ILE A N 1
ATOM 668 C CA . ILE A 1 86 ? 11.357 2.145 -3.142 1.00 96.81 86 ILE A CA 1
ATOM 669 C C . ILE A 1 86 ? 12.616 1.525 -3.757 1.00 96.81 86 ILE A C 1
ATOM 671 O O . ILE A 1 86 ? 13.578 2.230 -4.068 1.00 96.81 86 ILE A O 1
ATOM 675 N N . GLU A 1 87 ? 12.604 0.208 -3.944 1.00 95.81 87 GLU A N 1
ATOM 676 C CA . GLU A 1 87 ? 13.725 -0.560 -4.490 1.00 95.81 87 GLU A CA 1
ATOM 677 C C . GLU A 1 87 ? 13.879 -0.399 -6.003 1.00 95.81 87 GLU A C 1
ATOM 679 O O . GLU A 1 87 ? 14.871 -0.859 -6.569 1.00 95.81 87 GLU A O 1
ATOM 684 N N . LYS A 1 88 ? 12.916 0.258 -6.664 1.00 97.38 88 LYS A N 1
ATOM 685 C CA . LYS A 1 88 ? 12.869 0.422 -8.118 1.00 97.38 88 LYS A CA 1
ATOM 686 C C . LYS A 1 88 ? 13.029 -0.924 -8.815 1.00 97.38 88 LYS A C 1
ATOM 688 O O . LYS A 1 88 ? 13.948 -1.110 -9.617 1.00 97.38 88 LYS A O 1
ATOM 693 N N . LEU A 1 89 ? 12.128 -1.857 -8.501 1.00 95.94 89 LEU A N 1
ATOM 694 C CA . LEU A 1 89 ? 12.151 -3.250 -8.968 1.00 95.94 89 LEU A CA 1
ATOM 695 C C . LEU A 1 89 ? 12.430 -3.374 -10.478 1.00 95.94 89 LEU A C 1
ATOM 697 O O . LEU A 1 89 ? 13.174 -4.249 -10.905 1.00 95.94 89 LEU A O 1
ATOM 701 N N . TRP A 1 90 ? 11.904 -2.449 -11.283 1.00 96.75 90 TRP A N 1
ATOM 702 C CA . TRP A 1 90 ? 12.102 -2.381 -12.737 1.00 96.75 90 TRP A CA 1
ATOM 703 C C . TRP A 1 90 ? 13.539 -2.105 -13.205 1.00 96.75 90 TRP A C 1
ATOM 705 O O . TRP A 1 90 ? 13.799 -2.124 -14.405 1.00 96.75 90 TRP A O 1
ATOM 715 N N . THR A 1 91 ? 14.467 -1.801 -12.299 1.00 97.12 91 THR A N 1
ATOM 716 C CA . THR A 1 91 ? 15.896 -1.637 -12.608 1.00 97.12 91 THR A CA 1
ATOM 717 C C . THR A 1 91 ? 16.719 -2.891 -12.321 1.00 97.12 91 THR A C 1
ATOM 719 O O . THR A 1 91 ? 17.907 -2.922 -12.638 1.00 97.12 91 THR A O 1
ATOM 722 N N . GLN A 1 92 ? 16.110 -3.920 -11.729 1.00 94.69 92 GLN A N 1
ATOM 723 C CA . GLN A 1 92 ? 16.782 -5.181 -11.439 1.00 94.69 92 GLN A CA 1
ATOM 724 C C . GLN A 1 92 ? 16.922 -6.020 -12.717 1.00 94.69 92 GLN A C 1
ATOM 726 O O . GLN A 1 92 ? 16.048 -5.996 -13.579 1.00 94.69 92 GLN A O 1
ATOM 731 N N . GLU A 1 93 ? 18.018 -6.774 -12.838 1.00 90.44 93 GLU A N 1
ATOM 732 C CA . GLU A 1 93 ? 18.301 -7.593 -14.029 1.00 90.44 93 GLU A CA 1
ATOM 733 C C . GLU A 1 93 ? 17.308 -8.755 -14.187 1.00 90.44 93 GLU A C 1
ATOM 735 O O . GLU A 1 93 ? 16.869 -9.043 -15.295 1.00 90.44 93 GLU A O 1
ATOM 740 N N . ASN A 1 94 ? 16.923 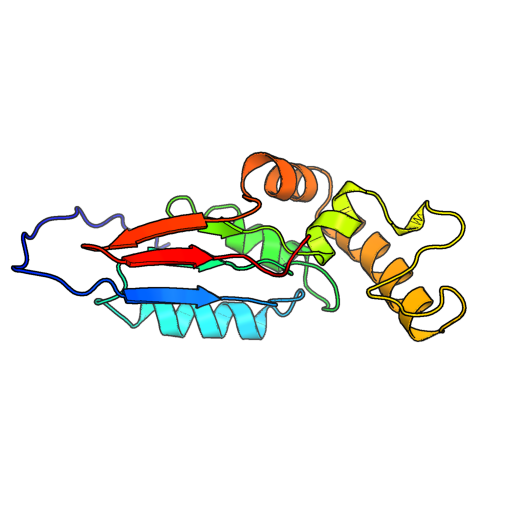-9.391 -13.075 1.00 89.94 94 ASN A N 1
ATOM 741 C CA . ASN A 1 94 ? 15.973 -10.506 -13.036 1.00 89.94 94 ASN A CA 1
ATOM 742 C C . ASN A 1 94 ? 14.982 -10.310 -11.875 1.00 89.94 94 ASN A C 1
ATOM 744 O O . ASN A 1 94 ? 15.127 -10.960 -10.835 1.00 89.94 94 ASN A O 1
ATOM 748 N N . PRO A 1 95 ? 14.013 -9.386 -12.004 1.00 91.12 95 PRO A N 1
ATOM 749 C CA . PRO A 1 95 ? 13.061 -9.112 -10.937 1.00 91.12 95 PRO A CA 1
ATOM 750 C C . PRO A 1 95 ? 12.166 -10.334 -10.718 1.00 91.12 95 PRO A C 1
ATOM 752 O O . PRO A 1 95 ? 11.486 -10.796 -11.633 1.00 91.12 95 PRO A O 1
ATOM 755 N N . THR A 1 96 ? 12.159 -10.847 -9.491 1.00 85.81 96 THR A N 1
ATOM 756 C CA . THR A 1 96 ? 11.238 -11.907 -9.067 1.00 85.81 96 THR A CA 1
ATOM 757 C C . THR A 1 96 ? 10.180 -11.317 -8.151 1.00 85.81 96 THR A C 1
ATOM 759 O O . THR A 1 96 ? 10.444 -10.376 -7.402 1.00 85.81 96 THR A O 1
ATOM 762 N N . LEU A 1 97 ? 8.973 -11.864 -8.227 1.00 88.31 97 LEU A N 1
ATOM 763 C CA . LEU A 1 97 ? 7.836 -11.441 -7.418 1.00 88.31 97 LEU A CA 1
ATOM 764 C C . LEU A 1 97 ? 7.259 -12.670 -6.735 1.00 88.31 97 LEU A C 1
ATOM 766 O O . LEU A 1 97 ? 6.781 -13.564 -7.421 1.00 88.31 97 LEU A O 1
ATOM 770 N N . GLU A 1 98 ? 7.344 -12.739 -5.406 1.00 84.44 98 GLU A N 1
ATOM 771 C CA . GLU A 1 98 ? 6.702 -13.791 -4.597 1.00 84.44 98 GLU A CA 1
ATOM 772 C C . GLU A 1 98 ? 6.965 -15.229 -5.106 1.00 84.44 98 GLU A C 1
ATOM 774 O O . GLU A 1 98 ? 6.082 -16.083 -5.150 1.00 84.44 98 GLU A O 1
ATOM 779 N N . GLY A 1 99 ? 8.200 -15.503 -5.544 1.00 85.19 99 GLY A N 1
ATOM 780 C CA . GLY A 1 99 ? 8.606 -16.814 -6.068 1.00 85.19 99 GLY A CA 1
ATOM 781 C C . GLY A 1 99 ? 8.200 -17.101 -7.521 1.00 85.19 99 GLY A C 1
ATOM 782 O O . GLY A 1 99 ? 8.497 -18.184 -8.028 1.00 85.19 99 GLY A O 1
ATOM 783 N N . MET A 1 100 ? 7.564 -16.154 -8.213 1.00 89.25 100 MET A N 1
ATOM 784 C CA . MET A 1 100 ? 7.271 -16.249 -9.643 1.00 89.25 100 MET A CA 1
ATOM 785 C C . MET A 1 100 ? 8.530 -16.042 -10.493 1.00 89.25 100 MET A C 1
ATOM 787 O O . MET A 1 100 ? 9.426 -15.264 -10.152 1.00 89.25 100 MET A O 1
ATOM 791 N N . SER A 1 101 ? 8.575 -16.735 -11.633 1.00 92.31 101 SER A N 1
ATOM 792 C CA . SER A 1 101 ? 9.678 -16.637 -12.592 1.00 92.31 101 SER A CA 1
ATOM 793 C C . SER A 1 101 ? 9.761 -15.232 -13.202 1.00 92.31 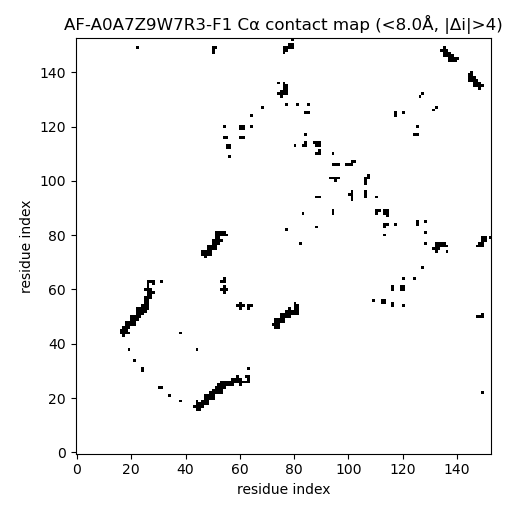101 SER A C 1
ATOM 795 O O . SER A 1 101 ? 8.727 -14.706 -13.614 1.00 92.31 101 SER A O 1
ATOM 797 N N . PRO A 1 102 ? 10.965 -14.650 -13.366 1.00 91.94 102 PRO A N 1
ATOM 798 C CA . PRO A 1 102 ? 11.131 -13.371 -14.063 1.00 91.94 102 PRO A CA 1
ATOM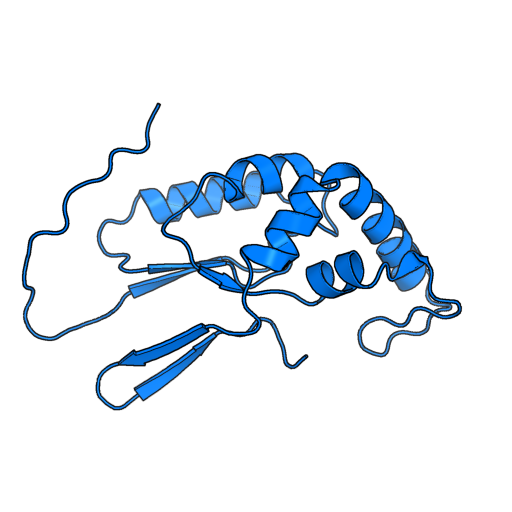 799 C C . PRO A 1 102 ? 10.713 -13.454 -15.542 1.00 91.94 102 PRO A C 1
ATOM 801 O O . PRO A 1 102 ? 10.400 -12.443 -16.170 1.00 91.94 102 PRO A O 1
ATOM 804 N N . ASP A 1 103 ? 10.679 -14.663 -16.110 1.00 93.62 103 ASP A N 1
ATOM 805 C CA . ASP A 1 103 ? 10.249 -14.884 -17.487 1.00 93.62 103 ASP A CA 1
ATOM 806 C C . ASP A 1 103 ? 8.729 -14.886 -17.664 1.00 93.62 103 ASP A C 1
ATOM 808 O O . ASP A 1 103 ? 8.263 -14.744 -18.803 1.00 93.62 103 ASP A O 1
ATOM 812 N N . ASP A 1 104 ? 7.973 -15.012 -16.569 1.00 95.69 104 ASP A N 1
ATOM 813 C CA . ASP A 1 104 ? 6.515 -15.031 -16.586 1.00 95.69 104 ASP A CA 1
ATOM 814 C C . ASP A 1 104 ? 5.974 -13.697 -17.145 1.00 95.69 104 ASP A C 1
ATOM 816 O O . ASP A 1 104 ? 6.342 -12.620 -16.658 1.00 95.69 104 ASP A O 1
ATOM 820 N N . PRO A 1 105 ? 5.105 -13.720 -18.175 1.00 95.06 105 PRO A N 1
ATOM 821 C CA . PRO A 1 105 ? 4.524 -12.501 -18.733 1.00 95.06 105 PRO A CA 1
ATOM 822 C C . PRO A 1 105 ? 3.747 -11.672 -17.699 1.00 95.06 105 PRO A C 1
ATOM 824 O O . PRO A 1 105 ? 3.697 -10.449 -17.828 1.00 95.06 105 PRO A O 1
ATOM 827 N N . ILE A 1 106 ? 3.180 -12.300 -16.665 1.00 94.62 106 ILE A N 1
ATOM 828 C CA . ILE A 1 106 ? 2.503 -11.599 -15.569 1.00 94.62 106 ILE A CA 1
ATOM 829 C C . ILE A 1 106 ? 3.519 -10.795 -14.758 1.00 94.62 106 ILE A C 1
ATOM 831 O O . ILE A 1 106 ? 3.285 -9.618 -14.500 1.00 94.62 106 ILE A O 1
ATOM 835 N N . VAL A 1 107 ? 4.667 -11.387 -14.410 1.00 95.31 107 VAL A N 1
ATOM 836 C CA . VAL A 1 107 ? 5.729 -10.686 -13.667 1.00 95.31 107 VAL A CA 1
ATOM 837 C C . VAL A 1 107 ? 6.226 -9.483 -14.458 1.00 95.31 107 VAL A C 1
ATOM 839 O O . VAL A 1 107 ? 6.322 -8.390 -13.905 1.00 95.31 107 VAL A O 1
ATOM 842 N N . LYS A 1 108 ? 6.451 -9.644 -15.765 1.00 95.69 108 LYS A N 1
ATOM 843 C CA . LYS A 1 108 ? 6.843 -8.537 -16.653 1.00 95.69 108 LYS A CA 1
ATOM 844 C C . LYS A 1 108 ? 5.806 -7.412 -16.641 1.00 95.69 108 LYS A C 1
ATOM 846 O O . LYS A 1 108 ? 6.171 -6.258 -16.430 1.00 95.69 108 LYS A O 1
ATOM 851 N N . GLY A 1 109 ? 4.523 -7.754 -16.765 1.00 96.75 109 GLY A N 1
ATOM 852 C CA . GLY A 1 109 ? 3.430 -6.782 -16.695 1.00 96.75 109 GLY A CA 1
ATOM 853 C C . GLY A 1 109 ? 3.346 -6.063 -15.346 1.00 96.75 109 GLY A C 1
ATOM 854 O O . GLY A 1 109 ? 3.162 -4.847 -15.308 1.00 96.75 109 GLY A O 1
ATOM 855 N N . ILE A 1 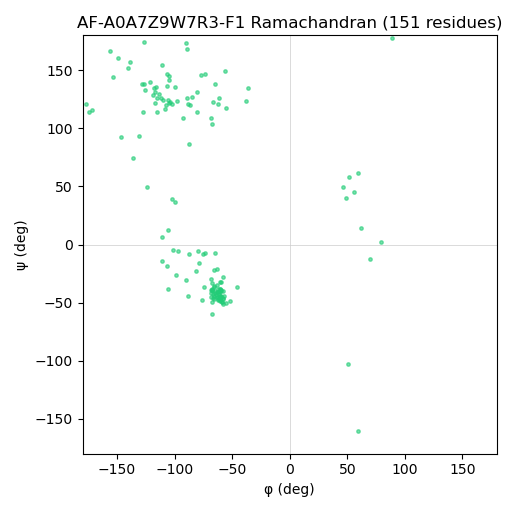110 ? 3.539 -6.777 -14.233 1.00 96.69 110 ILE A N 1
ATOM 856 C CA . ILE A 1 110 ? 3.558 -6.163 -12.900 1.00 96.69 110 ILE A CA 1
ATOM 857 C C . ILE A 1 110 ? 4.755 -5.221 -12.766 1.00 96.69 110 ILE A C 1
ATOM 859 O O . ILE A 1 110 ? 4.583 -4.103 -12.294 1.00 96.69 110 ILE A O 1
ATOM 863 N N . VAL A 1 111 ? 5.952 -5.616 -13.204 1.00 97.69 111 VAL A N 1
ATOM 864 C CA . VAL A 1 111 ? 7.156 -4.769 -13.143 1.00 97.69 111 VAL A CA 1
ATOM 865 C C . VAL A 1 111 ? 6.988 -3.492 -13.976 1.00 97.69 111 VAL A C 1
ATOM 867 O O . VAL A 1 111 ? 7.334 -2.402 -13.514 1.00 97.69 111 VAL A O 1
ATOM 870 N N . GLU A 1 112 ? 6.415 -3.598 -15.176 1.00 97.81 112 GLU A N 1
ATOM 871 C CA . GLU A 1 112 ? 6.091 -2.441 -16.017 1.00 97.81 112 GLU A CA 1
ATOM 872 C C . GLU A 1 112 ? 5.063 -1.522 -15.345 1.00 97.81 112 GLU A C 1
ATOM 874 O O . GLU A 1 112 ? 5.276 -0.309 -15.259 1.00 97.81 112 GLU A O 1
ATOM 879 N N . HIS A 1 113 ? 3.986 -2.091 -14.796 1.00 98.06 113 HIS A N 1
ATOM 880 C CA . HIS A 1 113 ? 2.982 -1.323 -14.062 1.00 98.06 113 HIS A CA 1
ATOM 881 C C . HIS A 1 113 ? 3.567 -0.676 -12.803 1.00 98.06 113 HIS A C 1
ATOM 883 O O . HIS A 1 113 ? 3.178 0.432 -12.439 1.00 98.06 113 HIS A O 1
ATOM 889 N N . GLN A 1 114 ? 4.504 -1.340 -12.127 1.00 97.94 114 GLN A N 1
ATOM 890 C CA . GLN A 1 114 ? 5.165 -0.800 -10.943 1.00 97.94 114 GLN A CA 1
ATOM 891 C C . GLN A 1 114 ? 5.954 0.460 -11.264 1.00 97.94 114 GLN A C 1
ATOM 893 O O . GLN A 1 114 ? 5.831 1.466 -10.566 1.00 97.94 114 GLN A O 1
ATOM 898 N N . LYS A 1 115 ? 6.710 0.427 -12.365 1.00 98.62 115 LYS A N 1
ATOM 899 C CA . LYS A 1 115 ? 7.406 1.608 -12.867 1.00 98.62 115 LYS A CA 1
ATOM 900 C C . LYS A 1 115 ? 6.422 2.735 -13.177 1.00 98.62 115 LYS A C 1
ATOM 902 O O . LYS A 1 115 ? 6.620 3.856 -12.720 1.00 98.62 115 LYS A O 1
ATOM 907 N N . TRP A 1 116 ? 5.355 2.433 -13.916 1.00 98.75 116 TRP A N 1
ATOM 908 C CA . TRP A 1 116 ? 4.348 3.429 -14.276 1.00 98.75 116 TRP A CA 1
ATOM 909 C C . TRP A 1 116 ? 3.674 4.048 -13.040 1.00 98.75 116 TRP A C 1
ATOM 911 O O . TRP A 1 116 ? 3.559 5.268 -12.951 1.00 98.75 116 TRP A O 1
ATOM 921 N N . ALA A 1 117 ? 3.287 3.237 -12.051 1.00 98.69 117 ALA A N 1
ATOM 922 C CA . ALA A 1 117 ? 2.674 3.722 -10.815 1.00 98.69 117 ALA A CA 1
ATOM 923 C C . ALA A 1 117 ? 3.635 4.616 -10.014 1.00 98.69 117 ALA A C 1
ATOM 925 O O . ALA A 1 117 ? 3.226 5.674 -9.533 1.00 98.69 117 ALA A O 1
ATOM 926 N N . ALA A 1 118 ? 4.919 4.245 -9.933 1.00 98.62 118 ALA A N 1
ATOM 927 C CA . ALA A 1 118 ? 5.952 5.071 -9.312 1.00 98.62 118 ALA A CA 1
ATOM 928 C C . ALA A 1 118 ? 6.107 6.438 -10.006 1.00 98.62 118 ALA A C 1
ATOM 930 O O . ALA A 1 118 ? 6.262 7.459 -9.337 1.00 98.62 118 ALA A O 1
ATOM 931 N N . GLU A 1 119 ? 6.020 6.475 -11.339 1.00 98.69 119 GLU A N 1
ATOM 932 C CA . GLU A 1 119 ? 6.043 7.721 -12.116 1.00 98.69 119 GLU A CA 1
ATOM 933 C C . GLU A 1 119 ? 4.808 8.598 -11.847 1.00 98.69 119 GLU A C 1
ATOM 935 O O . GLU A 1 119 ? 4.938 9.820 -11.800 1.00 98.69 119 GLU A O 1
ATOM 940 N N . GLN A 1 120 ? 3.627 8.005 -11.626 1.00 98.75 120 GLN A N 1
ATOM 941 C CA . GLN A 1 120 ? 2.405 8.759 -11.314 1.00 98.75 120 GLN A CA 1
ATOM 942 C C . GLN A 1 120 ? 2.446 9.430 -9.936 1.00 98.75 120 GLN A C 1
ATOM 944 O O . GLN A 1 120 ? 1.998 10.568 -9.795 1.00 98.75 120 GLN A O 1
ATOM 949 N N . ILE A 1 121 ? 2.955 8.730 -8.916 1.00 98.62 121 ILE A N 1
ATOM 950 C CA . ILE A 1 121 ? 3.015 9.261 -7.543 1.00 98.62 121 ILE A CA 1
ATOM 951 C C . ILE A 1 121 ? 4.215 10.196 -7.323 1.00 98.62 121 ILE A C 1
ATOM 953 O O . ILE A 1 121 ? 4.186 11.043 -6.428 1.00 98.62 121 ILE A O 1
ATOM 957 N N . GLY A 1 122 ? 5.262 10.061 -8.143 1.00 98.56 122 GLY A N 1
ATOM 958 C CA . GLY A 1 122 ? 6.440 10.923 -8.134 1.00 98.56 122 GLY A CA 1
ATOM 959 C C . GLY A 1 122 ? 7.191 10.949 -6.798 1.00 98.56 122 GLY A C 1
ATOM 960 O O . GLY A 1 122 ? 7.053 10.065 -5.951 1.00 98.56 122 GLY A O 1
ATOM 961 N N . GLU A 1 123 ? 8.001 11.992 -6.601 1.00 98.31 123 GLU A N 1
ATOM 962 C CA . GLU A 1 123 ? 8.792 12.175 -5.373 1.00 98.31 123 GLU A CA 1
ATOM 963 C C . GLU A 1 123 ? 7.906 12.288 -4.131 1.00 98.31 123 GLU A C 1
ATOM 965 O O . GLU A 1 123 ? 8.213 11.687 -3.108 1.00 98.31 123 GLU A O 1
ATOM 970 N N . THR A 1 124 ? 6.755 12.959 -4.234 1.00 98.19 124 THR A N 1
ATOM 971 C CA . THR A 1 124 ? 5.799 13.075 -3.125 1.00 98.19 124 THR A CA 1
ATOM 972 C C . THR A 1 124 ? 5.283 11.713 -2.665 1.00 98.19 124 THR A C 1
ATOM 974 O O . THR A 1 124 ? 5.169 11.475 -1.464 1.00 98.19 124 THR A O 1
ATOM 977 N N . GLY A 1 125 ? 5.009 10.795 -3.594 1.00 98.31 125 GLY A N 1
ATOM 978 C CA . GLY A 1 125 ? 4.628 9.427 -3.260 1.00 98.31 125 GLY A CA 1
ATOM 979 C C . GLY A 1 125 ? 5.755 8.642 -2.602 1.00 98.31 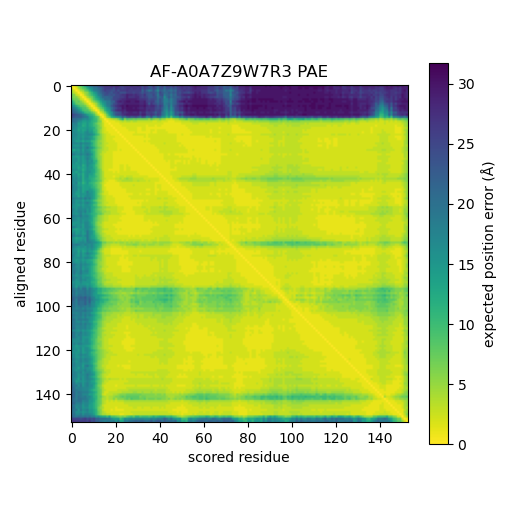125 GLY A C 1
ATOM 980 O O . GLY A 1 125 ? 5.533 7.963 -1.604 1.00 98.31 125 GLY A O 1
ATOM 981 N N . VAL A 1 126 ? 6.981 8.769 -3.110 1.00 98.38 126 VAL A N 1
ATOM 982 C CA . VAL A 1 126 ? 8.157 8.130 -2.500 1.00 98.38 126 VAL A CA 1
ATOM 983 C C . VAL A 1 126 ? 8.407 8.669 -1.086 1.00 98.38 126 VAL A C 1
ATOM 985 O O . VAL A 1 126 ? 8.672 7.890 -0.168 1.00 98.38 126 VAL A O 1
ATOM 988 N N . ASP A 1 127 ? 8.256 9.976 -0.878 1.00 98.44 127 ASP A N 1
ATOM 989 C CA . ASP A 1 127 ? 8.356 10.616 0.434 1.00 98.44 127 ASP A CA 1
ATOM 990 C C . ASP A 1 127 ? 7.244 10.158 1.377 1.00 98.44 127 ASP A C 1
ATOM 992 O O . ASP A 1 127 ? 7.509 9.903 2.555 1.00 98.44 127 ASP A O 1
ATOM 996 N N . PHE A 1 128 ? 6.015 10.008 0.875 1.00 98.44 128 PHE A N 1
ATOM 997 C CA . PHE A 1 128 ? 4.915 9.419 1.632 1.00 98.44 128 PHE A CA 1
ATOM 998 C C . PHE A 1 128 ? 5.279 8.003 2.084 1.00 98.44 128 PHE A C 1
ATOM 1000 O O . PHE A 1 128 ? 5.229 7.710 3.277 1.00 98.44 128 PHE A O 1
ATOM 1007 N N . ILE A 1 129 ? 5.730 7.136 1.174 1.00 98.06 129 ILE A N 1
ATOM 1008 C CA . ILE A 1 129 ? 6.097 5.762 1.527 1.00 98.06 129 ILE A CA 1
ATOM 1009 C C . ILE A 1 129 ? 7.208 5.767 2.585 1.00 98.06 129 ILE A C 1
ATOM 1011 O O . ILE A 1 129 ? 7.078 5.102 3.613 1.00 98.06 129 ILE A O 1
ATOM 1015 N N . ASN A 1 130 ? 8.282 6.529 2.387 1.00 97.69 130 ASN A N 1
ATOM 1016 C CA . ASN A 1 130 ? 9.431 6.515 3.293 1.00 97.69 130 ASN A CA 1
ATOM 1017 C C . ASN A 1 130 ? 9.125 7.079 4.683 1.00 97.69 130 ASN A C 1
ATOM 1019 O O . ASN A 1 130 ? 9.615 6.531 5.669 1.00 97.69 130 ASN A O 1
ATOM 1023 N N . ASN A 1 131 ? 8.325 8.143 4.760 1.00 97.12 131 ASN A N 1
ATOM 1024 C CA . ASN A 1 131 ? 8.173 8.923 5.989 1.00 97.12 131 ASN A CA 1
ATOM 1025 C C . ASN A 1 131 ? 6.831 8.714 6.698 1.00 97.12 131 ASN A C 1
ATOM 1027 O O . ASN A 1 131 ? 6.711 9.063 7.871 1.00 97.12 131 ASN A O 1
ATOM 1031 N N . ARG A 1 132 ? 5.811 8.191 6.005 1.00 97.31 132 ARG A N 1
ATOM 1032 C CA . ARG A 1 132 ? 4.455 8.012 6.550 1.00 97.31 132 ARG A CA 1
ATOM 1033 C C . ARG A 1 132 ? 4.061 6.556 6.760 1.00 97.31 132 ARG A C 1
ATOM 1035 O O . ARG A 1 132 ? 3.073 6.334 7.448 1.00 97.31 132 ARG A O 1
ATOM 1042 N N . THR A 1 133 ? 4.797 5.588 6.206 1.00 97.38 133 THR A N 1
ATOM 1043 C CA . THR A 1 133 ? 4.487 4.158 6.377 1.00 97.38 133 THR A CA 1
ATOM 1044 C C . THR A 1 133 ? 5.436 3.470 7.355 1.00 97.38 133 THR A C 1
ATOM 1046 O O . THR A 1 133 ? 6.631 3.771 7.407 1.00 97.38 133 THR A O 1
ATOM 1049 N N . HIS A 1 134 ? 4.907 2.510 8.108 1.00 94.94 134 HIS A N 1
ATOM 1050 C CA . HIS A 1 134 ? 5.639 1.673 9.056 1.00 94.94 134 HIS A CA 1
ATOM 1051 C C . HIS A 1 134 ? 5.721 0.228 8.557 1.00 94.94 134 HIS A C 1
ATOM 1053 O O . HIS A 1 134 ? 4.858 -0.218 7.813 1.00 94.94 134 HIS A O 1
ATOM 1059 N N . ILE A 1 135 ? 6.734 -0.535 8.974 1.00 94.75 135 ILE A N 1
ATOM 1060 C CA . ILE A 1 135 ? 6.815 -1.970 8.627 1.00 94.75 135 ILE A CA 1
ATOM 1061 C C . ILE A 1 135 ? 5.710 -2.760 9.336 1.00 94.75 135 ILE A C 1
ATOM 1063 O O . ILE A 1 135 ? 5.105 -3.648 8.748 1.00 94.75 135 ILE A O 1
ATOM 1067 N N . SER A 1 136 ? 5.427 -2.418 10.592 1.00 95.75 136 SER A N 1
ATOM 1068 C CA . SER A 1 136 ? 4.293 -2.953 11.333 1.00 95.75 136 SER A CA 1
ATOM 1069 C C . SER A 1 136 ? 3.765 -1.931 12.330 1.00 95.75 136 SER A C 1
ATOM 1071 O O . SER A 1 136 ? 4.462 -0.979 12.697 1.00 95.75 136 SER A O 1
ATOM 1073 N N . HIS A 1 137 ? 2.525 -2.138 12.765 1.00 96.31 137 HIS A N 1
ATOM 1074 C CA . HIS A 1 137 ? 1.906 -1.412 13.869 1.00 96.31 137 HIS A CA 1
ATOM 1075 C C . HIS A 1 137 ? 1.569 -2.387 14.985 1.00 96.31 137 HIS A C 1
ATOM 1077 O O . HIS A 1 137 ? 1.032 -3.462 14.726 1.00 96.31 137 HIS A O 1
ATOM 1083 N N . ARG A 1 138 ? 1.888 -2.030 16.226 1.00 95.94 138 ARG A N 1
ATOM 1084 C CA . ARG A 1 138 ? 1.664 -2.891 17.388 1.00 95.94 138 ARG A CA 1
ATOM 1085 C C . ARG A 1 138 ? 0.859 -2.155 18.435 1.00 95.94 138 ARG A C 1
ATOM 1087 O O . ARG A 1 138 ? 1.210 -1.050 18.832 1.00 95.94 138 ARG A O 1
ATOM 1094 N N . GLU A 1 139 ? -0.153 -2.834 18.939 1.00 94.69 139 GLU A N 1
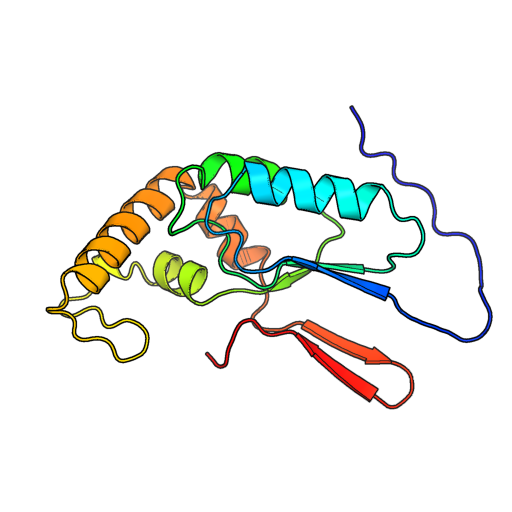ATOM 1095 C CA . GLU A 1 139 ? -1.024 -2.364 20.004 1.00 94.69 139 GLU A CA 1
ATOM 1096 C C . GLU A 1 139 ? -1.060 -3.419 21.108 1.00 94.69 139 GLU A C 1
ATOM 1098 O O . GLU A 1 139 ? -1.139 -4.618 20.838 1.00 94.69 139 GLU A O 1
ATOM 1103 N N . VAL A 1 140 ? -1.007 -2.980 22.364 1.00 92.69 140 VAL A N 1
ATOM 1104 C CA . VAL A 1 140 ? -1.260 -3.853 23.514 1.00 92.69 140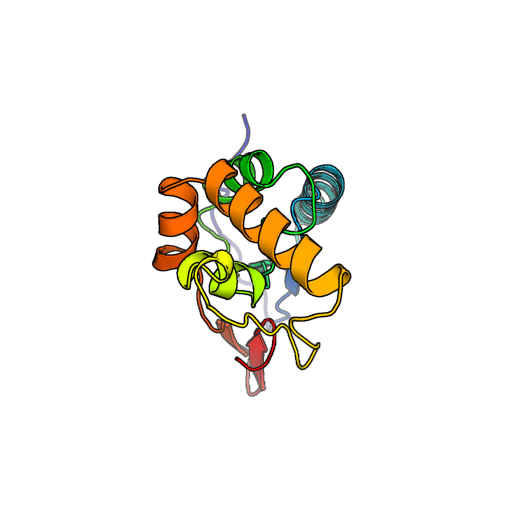 VAL A CA 1
ATOM 1105 C C . VAL A 1 140 ? -2.600 -3.456 24.102 1.00 92.69 140 VAL A C 1
ATOM 1107 O O . VAL A 1 140 ? -2.762 -2.339 24.590 1.00 92.69 140 VAL A O 1
ATOM 1110 N N . PHE A 1 141 ? -3.549 -4.383 24.058 1.00 88.81 141 PHE A N 1
ATOM 1111 C CA . PHE A 1 141 ? -4.877 -4.211 24.618 1.00 88.81 141 PHE A CA 1
ATOM 1112 C C . PHE A 1 141 ? -5.081 -5.207 25.764 1.00 88.81 141 PHE A C 1
ATOM 1114 O O . PHE A 1 141 ? -5.071 -6.422 25.551 1.00 88.81 141 PHE A O 1
ATOM 1121 N N . ASP A 1 142 ? -5.216 -4.693 26.988 1.00 87.94 142 ASP A N 1
ATOM 1122 C CA . ASP A 1 142 ? -5.144 -5.455 28.240 1.00 87.94 142 ASP A CA 1
ATOM 1123 C C . ASP A 1 142 ? -3.880 -6.336 28.318 1.00 87.94 142 ASP A C 1
ATOM 1125 O O . ASP A 1 142 ? -2.783 -5.843 28.575 1.00 87.94 142 ASP A O 1
ATOM 1129 N N . SER A 1 143 ? -4.021 -7.642 28.092 1.00 90.81 143 SER A N 1
ATOM 1130 C CA . SER A 1 143 ? -2.931 -8.627 28.074 1.00 90.81 143 SER A CA 1
ATOM 1131 C C . SER A 1 143 ? -2.649 -9.201 26.681 1.00 90.81 143 SER A C 1
ATOM 1133 O O . SER A 1 143 ? -1.843 -10.123 26.550 1.00 90.81 143 SER A O 1
ATOM 1135 N N . THR A 1 144 ? -3.304 -8.677 25.642 1.00 93.81 144 THR A N 1
ATOM 1136 C CA . THR A 1 144 ? -3.180 -9.148 24.258 1.00 93.81 144 THR A CA 1
ATOM 1137 C C . THR A 1 144 ? -2.313 -8.191 23.449 1.00 93.81 144 THR A C 1
ATOM 1139 O O . THR A 1 144 ? -2.628 -7.009 23.335 1.00 93.81 144 THR A O 1
ATOM 1142 N N . LEU A 1 145 ? -1.234 -8.708 22.858 1.00 95.00 145 LEU A N 1
ATOM 1143 C CA . LEU A 1 145 ? -0.482 -8.011 21.816 1.00 95.00 145 LEU A CA 1
ATOM 1144 C C . LEU A 1 145 ? -1.148 -8.276 20.464 1.00 95.00 145 LEU A C 1
ATOM 1146 O O . LEU A 1 145 ? -1.338 -9.430 20.083 1.00 95.00 145 LEU A O 1
ATOM 1150 N N . ILE A 1 146 ? -1.452 -7.208 19.740 1.00 95.56 146 ILE A N 1
ATOM 1151 C CA . ILE A 1 146 ? -1.953 -7.242 18.371 1.00 95.56 146 ILE A CA 1
ATOM 1152 C C . ILE A 1 146 ? -0.885 -6.592 17.494 1.00 95.56 146 ILE A C 1
ATOM 1154 O O . ILE A 1 146 ? -0.451 -5.474 17.769 1.00 95.56 146 ILE A O 1
ATOM 1158 N N . GLU A 1 147 ? -0.442 -7.294 16.456 1.00 96.19 147 GLU A N 1
ATOM 1159 C CA . GLU A 1 147 ? 0.475 -6.758 15.452 1.00 96.19 147 GLU A CA 1
ATOM 1160 C C . GLU A 1 147 ? -0.195 -6.780 14.084 1.00 96.19 147 GLU A C 1
ATOM 1162 O O . GLU A 1 147 ? -0.702 -7.811 13.641 1.00 96.19 147 GLU A O 1
ATOM 1167 N N . PHE A 1 148 ? -0.164 -5.632 13.420 1.00 96.50 148 PHE A N 1
ATOM 1168 C CA . PHE A 1 148 ? -0.629 -5.447 12.061 1.00 96.50 148 PHE A CA 1
ATOM 1169 C C . PHE A 1 148 ? 0.581 -5.329 11.138 1.00 96.50 148 PHE A C 1
ATOM 1171 O O . PHE A 1 148 ? 1.424 -4.446 11.305 1.00 96.50 148 PHE A O 1
ATOM 1178 N N . THR A 1 149 ? 0.654 -6.223 10.162 1.00 96.19 149 THR A N 1
ATOM 1179 C CA . THR A 1 149 ? 1.645 -6.231 9.085 1.00 96.19 149 THR A CA 1
ATOM 1180 C C . THR A 1 149 ? 0.936 -6.631 7.795 1.00 96.19 149 THR A C 1
ATOM 1182 O O . THR A 1 149 ? -0.067 -7.342 7.859 1.00 96.19 149 THR A O 1
ATOM 1185 N N . HIS A 1 150 ? 1.432 -6.180 6.645 1.00 95.38 150 HIS A N 1
ATOM 1186 C CA . HIS A 1 150 ? 0.888 -6.579 5.346 1.00 95.38 150 HIS A CA 1
ATOM 1187 C C . HIS A 1 150 ? 1.159 -8.071 5.080 1.00 95.38 150 HIS A C 1
ATOM 1189 O O . HIS A 1 150 ? 0.249 -8.889 4.980 1.00 95.38 150 HIS A O 1
ATOM 1195 N N . ALA A 1 151 ? 2.438 -8.443 5.067 1.00 84.19 151 ALA A N 1
ATOM 1196 C CA . ALA A 1 151 ? 2.930 -9.815 5.002 1.00 84.19 151 ALA A CA 1
ATOM 1197 C C . ALA A 1 151 ? 4.347 -9.863 5.600 1.00 84.19 151 ALA A C 1
ATOM 1199 O O . ALA A 1 151 ? 4.961 -8.819 5.837 1.00 84.19 151 ALA A O 1
ATOM 1200 N N . TRP A 1 152 ? 4.871 -11.061 5.888 1.00 60.03 152 TRP A N 1
ATOM 1201 C CA . TRP A 1 152 ? 6.267 -11.195 6.319 1.00 60.03 152 TRP A CA 1
ATOM 1202 C C . TRP A 1 152 ? 7.194 -10.711 5.198 1.00 60.03 152 TRP A C 1
ATOM 1204 O O . TRP A 1 152 ? 7.125 -11.214 4.079 1.00 60.03 152 TRP A O 1
ATOM 1214 N N . TYR A 1 153 ? 7.998 -9.698 5.525 1.00 51.81 153 TYR A N 1
ATOM 1215 C CA . TYR A 1 153 ? 8.917 -9.002 4.624 1.00 51.81 153 TYR A CA 1
ATOM 1216 C C . TYR A 1 153 ? 10.078 -9.884 4.166 1.00 51.81 153 TYR A C 1
ATOM 1218 O O . TYR A 1 153 ? 10.620 -10.626 5.020 1.00 51.81 153 TYR A O 1
#

Foldseek 3Di:
DDDDDDDDDDDDPDDDAAEAEAEQLAQVPVVVVVSVVVVVVDPRHPAYEYAENQFFPDDHNLVSCVVPVVDDRHAYAYDVLLVCLLVLLLVDPFRDDPNDGSPDVVVVVRSVRSVVRSVSNDPVNNCCSVPRHDQWDWDQDPNDIDIRHNDDD